Protein AF-A0A3B0VVN2-F1 (afdb_monomer_lite)

InterPro domains:
  IPR013517 FG-GAP repeat [PF01839] (3-28)
  IPR028994 Integrin alpha, N-terminal [G3DSA:2.130.10.130] (2-79)
  IPR028994 Integrin alpha, N-terminal [SSF69318] (3-66)

Organism: NCBI:txid652676

Sequence (108 aa):
MVINGDSIDDLVIGVPRGNNSKGAFYILYGSADGITINDSIFEKNLGDGEALDEMGYAITIADFGNGNQLAVGIPGDDSENDFNDAGSVEVFSFFNNDIIFKNSFESQ

Structure (mmCIF, N/CA/C/O backbone):
data_AF-A0A3B0VVN2-F1
#
_entry.id   AF-A0A3B0VVN2-F1
#
loop_
_atom_site.group_PDB
_atom_site.id
_atom_site.type_symbol
_atom_site.label_atom_id
_atom_site.label_alt_id
_atom_site.label_comp_id
_atom_site.label_asym_id
_atom_site.label_entity_id
_atom_site.label_seq_id
_atom_site.pdbx_PDB_ins_code
_atom_site.Cartn_x
_atom_site.Cartn_y
_atom_site.Cartn_z
_atom_site.occupancy
_atom_site.B_iso_or_equiv
_atom_site.auth_seq_id
_atom_site.auth_comp_id
_atom_site.auth_asym_id
_atom_site.auth_atom_id
_atom_site.pdbx_PDB_model_num
ATOM 1 N N . MET A 1 1 ? -9.043 -4.008 9.635 1.00 70.88 1 MET A N 1
ATOM 2 C CA . MET A 1 1 ? -8.209 -2.866 10.018 1.00 70.88 1 MET A CA 1
ATOM 3 C C . MET A 1 1 ? -8.894 -1.578 9.602 1.00 70.88 1 MET A C 1
ATOM 5 O O . MET A 1 1 ? -9.322 -1.497 8.467 1.00 70.88 1 MET A O 1
ATOM 9 N N . VAL A 1 2 ? -8.912 -0.576 10.476 1.00 77.94 2 VAL A N 1
ATOM 10 C CA . VAL A 1 2 ? -9.555 0.727 10.249 1.00 77.94 2 VAL A CA 1
ATOM 11 C C . VAL A 1 2 ? -8.483 1.777 9.910 1.00 77.94 2 VAL A C 1
ATOM 13 O O . VAL A 1 2 ? -7.500 1.897 10.647 1.00 77.94 2 VAL A O 1
ATOM 16 N N . ILE A 1 3 ? -8.649 2.512 8.811 1.00 78.81 3 ILE A N 1
ATOM 17 C CA . ILE A 1 3 ? -7.778 3.601 8.326 1.00 78.81 3 ILE A CA 1
ATOM 18 C C . ILE A 1 3 ? -8.450 4.964 8.539 1.00 78.81 3 ILE A C 1
ATOM 20 O O . ILE A 1 3 ? -7.774 5.927 8.896 1.00 78.81 3 ILE A O 1
ATOM 24 N N . ASN A 1 4 ? -9.765 5.062 8.336 1.00 79.06 4 ASN A N 1
ATOM 25 C CA . ASN A 1 4 ? -10.517 6.321 8.449 1.00 79.06 4 ASN A CA 1
ATOM 26 C C . ASN A 1 4 ? -11.078 6.612 9.866 1.0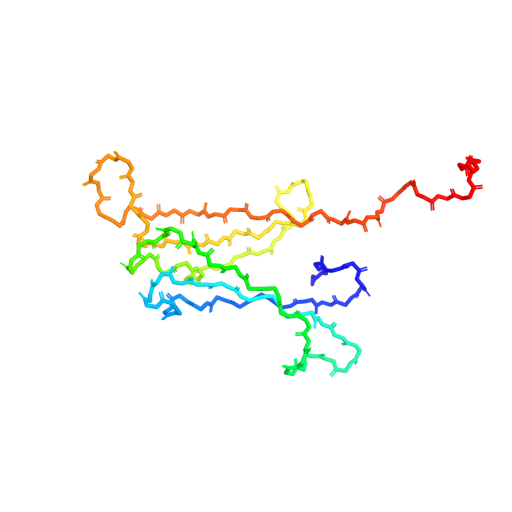0 79.06 4 ASN A C 1
ATOM 28 O O . ASN A 1 4 ? -11.655 7.674 10.093 1.00 79.06 4 ASN A O 1
ATOM 32 N N . GLY A 1 5 ? -10.911 5.681 10.810 1.00 80.50 5 GLY A N 1
ATOM 33 C CA . GLY A 1 5 ? -11.359 5.786 12.203 1.00 80.50 5 GLY A CA 1
ATOM 34 C C . GLY A 1 5 ? -12.811 5.367 12.493 1.00 80.50 5 GLY A C 1
ATOM 35 O O . GLY A 1 5 ? -13.264 5.559 13.620 1.00 80.50 5 GLY A O 1
ATOM 36 N N . ASP A 1 6 ? -13.550 4.780 11.546 1.00 83.06 6 ASP A N 1
ATOM 37 C CA . ASP A 1 6 ? -14.994 4.503 11.683 1.00 83.06 6 ASP A CA 1
ATOM 38 C C . ASP A 1 6 ? -15.374 3.156 12.343 1.00 83.06 6 ASP A C 1
ATOM 40 O O . ASP A 1 6 ? -16.552 2.817 12.452 1.00 83.06 6 ASP A O 1
ATOM 44 N N . SER A 1 7 ? -14.393 2.417 12.871 1.00 87.19 7 SER A N 1
ATOM 45 C CA . SER A 1 7 ? -14.546 1.067 13.452 1.00 87.19 7 SER A CA 1
ATOM 46 C C . SER A 1 7 ? -14.920 -0.045 12.460 1.00 87.19 7 SER A C 1
ATOM 48 O O . SER A 1 7 ? -15.203 -1.163 12.900 1.00 87.19 7 SER A O 1
ATOM 50 N N . ILE A 1 8 ? -14.895 0.222 11.154 1.00 88.38 8 ILE A N 1
ATOM 51 C CA . ILE A 1 8 ? -15.120 -0.756 10.090 1.00 88.38 8 ILE A CA 1
ATOM 52 C C . ILE A 1 8 ? -13.806 -1.001 9.345 1.00 88.38 8 ILE A C 1
ATOM 54 O O . ILE A 1 8 ? -12.948 -0.135 9.208 1.00 88.38 8 ILE A O 1
ATOM 58 N N . ASP A 1 9 ? -13.608 -2.248 8.928 1.00 89.31 9 ASP A N 1
ATOM 59 C CA . ASP A 1 9 ? -12.397 -2.639 8.228 1.00 89.31 9 ASP A C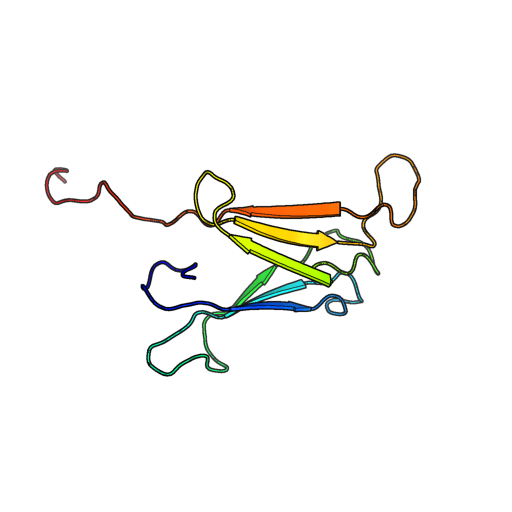A 1
ATOM 60 C C . ASP A 1 9 ? -12.353 -2.050 6.808 1.00 89.31 9 ASP A C 1
ATOM 62 O O . ASP A 1 9 ? -13.240 -2.307 5.996 1.00 89.31 9 ASP A O 1
ATOM 66 N N . ASP A 1 10 ? -11.275 -1.330 6.509 1.00 87.69 10 ASP A N 1
ATOM 67 C CA . ASP A 1 10 ? -10.957 -0.746 5.209 1.00 87.69 10 ASP A CA 1
ATOM 68 C C . ASP A 1 10 ? -10.102 -1.696 4.355 1.00 87.69 10 ASP A C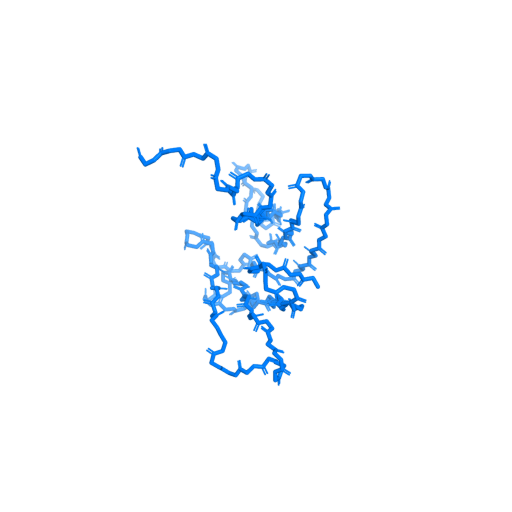 1
ATOM 70 O O . ASP A 1 10 ? -9.445 -2.618 4.859 1.00 87.69 10 ASP A O 1
ATOM 74 N N . LEU A 1 11 ? -10.066 -1.445 3.044 1.00 88.38 11 LEU A N 1
ATOM 75 C CA . LEU A 1 11 ? -9.322 -2.244 2.072 1.00 88.38 11 LEU A CA 1
ATOM 76 C C . LEU A 1 11 ? -8.255 -1.416 1.358 1.00 88.38 11 LEU A C 1
ATOM 78 O O . LEU A 1 11 ? -8.543 -0.356 0.812 1.00 88.38 11 LEU A O 1
ATOM 82 N N . VAL A 1 12 ? -7.038 -1.958 1.285 1.00 90.81 12 VAL A N 1
ATOM 83 C CA . VAL A 1 12 ? -5.947 -1.418 0.463 1.00 90.81 12 VAL A CA 1
ATOM 84 C C . VAL A 1 12 ? -5.682 -2.357 -0.711 1.00 90.81 12 VAL A C 1
ATOM 86 O O . VAL A 1 12 ? -5.537 -3.564 -0.516 1.00 90.81 12 VAL A O 1
ATOM 89 N N . ILE A 1 13 ? -5.603 -1.812 -1.926 1.00 91.44 13 ILE A N 1
ATOM 90 C CA . ILE A 1 13 ? -5.368 -2.574 -3.160 1.00 91.44 13 ILE A CA 1
ATOM 91 C C . ILE A 1 13 ? -4.240 -1.929 -3.960 1.00 91.44 13 ILE A C 1
ATOM 93 O O . ILE A 1 13 ? -4.319 -0.754 -4.311 1.00 91.44 13 ILE A O 1
ATOM 97 N N . GLY A 1 14 ? -3.218 -2.714 -4.292 1.00 93.94 14 GLY A N 1
ATOM 98 C CA . GLY A 1 14 ? -2.145 -2.302 -5.191 1.00 93.94 14 GLY A CA 1
ATOM 99 C C . GLY A 1 14 ? -2.544 -2.421 -6.661 1.00 93.94 14 GLY A C 1
ATOM 100 O O . GLY A 1 14 ? -3.208 -3.377 -7.065 1.00 93.94 14 GLY A O 1
ATOM 101 N N . VAL A 1 15 ? -2.122 -1.454 -7.472 1.00 94.50 15 VAL A N 1
ATOM 102 C CA . VAL A 1 15 ? -2.344 -1.403 -8.924 1.00 94.50 15 VAL A CA 1
ATOM 103 C C . VAL A 1 15 ? -1.004 -1.109 -9.610 1.00 94.50 15 VAL A C 1
ATOM 105 O O . VAL A 1 15 ? -0.823 -0.042 -10.194 1.00 94.50 15 VAL A O 1
ATOM 108 N N . PRO A 1 16 ? -0.048 -2.059 -9.571 1.00 94.44 16 PRO A N 1
ATOM 109 C CA . PRO A 1 16 ? 1.337 -1.843 -10.013 1.00 94.44 16 PRO A CA 1
ATOM 110 C C . PRO A 1 16 ? 1.466 -1.460 -11.489 1.00 94.44 16 PRO A C 1
ATOM 112 O O . PRO A 1 16 ? 2.386 -0.761 -11.885 1.00 94.44 16 PRO A O 1
ATOM 115 N N . ARG A 1 17 ? 0.505 -1.858 -12.328 1.00 94.62 17 ARG A N 1
ATOM 116 C CA . ARG A 1 17 ? 0.512 -1.539 -13.767 1.00 94.62 17 ARG A CA 1
ATOM 117 C C . ARG A 1 17 ? -0.309 -0.293 -14.118 1.00 94.62 17 ARG A C 1
ATOM 119 O O . ARG A 1 17 ? -0.468 0.031 -15.295 1.00 94.62 17 ARG A O 1
ATOM 126 N N . GLY A 1 18 ? -0.861 0.389 -13.113 1.00 89.44 18 GLY A N 1
ATOM 127 C CA . GLY A 1 18 ? -1.538 1.673 -13.268 1.00 89.44 18 GLY A CA 1
ATOM 128 C C . GLY A 1 18 ? -0.559 2.779 -13.654 1.00 89.44 18 GLY A C 1
ATOM 129 O O . GLY A 1 18 ? 0.650 2.633 -13.485 1.00 89.44 18 GLY A O 1
ATOM 130 N N . ASN A 1 19 ? -1.086 3.880 -14.199 1.00 87.81 19 ASN A N 1
ATOM 131 C CA . ASN A 1 19 ? -0.302 5.078 -14.513 1.00 87.81 19 ASN A CA 1
ATOM 132 C C . ASN A 1 19 ? 0.979 4.779 -15.328 1.00 87.81 19 ASN A C 1
ATOM 134 O O . ASN A 1 19 ? 2.083 5.133 -14.932 1.00 87.81 19 ASN A O 1
ATOM 138 N N . ASN A 1 20 ? 0.837 4.074 -16.458 1.00 90.38 20 ASN A N 1
ATOM 139 C CA . ASN A 1 20 ? 1.962 3.655 -17.310 1.00 90.38 20 ASN A CA 1
ATOM 140 C C . ASN A 1 20 ? 3.022 2.805 -16.570 1.00 90.38 20 ASN A C 1
ATOM 142 O O . ASN A 1 20 ? 4.220 3.014 -16.739 1.00 90.38 20 ASN A O 1
ATOM 146 N N . SER A 1 21 ? 2.567 1.861 -15.741 1.00 92.62 21 SER A N 1
ATOM 147 C CA . SER A 1 21 ? 3.406 0.998 -14.893 1.00 92.62 21 SER A CA 1
ATOM 148 C C . SER A 1 21 ? 4.256 1.717 -13.841 1.00 92.62 21 SER A C 1
ATOM 150 O O . SER A 1 21 ? 5.130 1.092 -13.255 1.00 92.62 21 SER A O 1
ATOM 152 N N . LYS A 1 22 ? 3.990 2.996 -13.559 1.00 91.56 22 LYS A N 1
ATOM 153 C CA . LYS A 1 22 ? 4.512 3.661 -12.351 1.00 91.56 22 LYS A CA 1
ATOM 154 C C . LYS A 1 22 ? 3.931 3.028 -11.080 1.00 91.56 22 LYS A C 1
ATOM 156 O O . LYS A 1 22 ? 4.541 3.020 -10.020 1.00 91.56 22 LYS A O 1
ATOM 161 N N . GLY A 1 23 ? 2.723 2.480 -11.199 1.00 93.31 23 GLY A N 1
ATOM 162 C CA . GLY A 1 23 ? 2.011 1.863 -10.096 1.00 93.31 23 GLY A CA 1
ATOM 163 C C . GLY A 1 23 ? 1.284 2.862 -9.202 1.00 93.31 23 GLY A C 1
ATOM 164 O O . GLY A 1 23 ? 1.491 4.077 -9.249 1.00 93.31 23 GLY A O 1
ATOM 165 N N . ALA A 1 24 ? 0.364 2.313 -8.421 1.00 91.88 24 ALA A N 1
ATOM 166 C CA . ALA A 1 24 ? -0.539 3.034 -7.541 1.00 91.88 24 ALA A CA 1
ATOM 167 C C . ALA A 1 24 ? -1.013 2.104 -6.423 1.00 91.88 24 ALA A C 1
ATOM 169 O O . ALA A 1 24 ? -0.930 0.877 -6.533 1.00 91.88 24 ALA A O 1
ATOM 170 N N . PHE A 1 25 ? -1.623 2.674 -5.391 1.00 91.25 25 PHE A N 1
ATOM 171 C CA . PHE A 1 25 ? -2.557 1.927 -4.559 1.00 91.25 25 PHE A CA 1
ATOM 172 C C . PHE A 1 25 ? -3.808 2.753 -4.275 1.00 91.25 25 PHE A C 1
ATOM 174 O O . PHE A 1 25 ? -3.793 3.987 -4.300 1.00 91.25 25 PHE A O 1
ATOM 181 N N . TYR A 1 26 ? -4.885 2.034 -3.986 1.00 88.94 26 TYR A N 1
ATOM 182 C CA . TYR A 1 26 ? -6.176 2.582 -3.614 1.00 88.94 26 TYR A CA 1
ATOM 183 C C . TYR A 1 26 ? -6.535 2.142 -2.204 1.00 88.94 26 TYR A C 1
ATOM 185 O O . TYR A 1 26 ? -6.306 0.988 -1.836 1.00 88.94 26 TYR A O 1
ATOM 193 N N . ILE A 1 27 ? -7.133 3.050 -1.443 1.00 87.50 27 ILE A N 1
ATOM 194 C CA . ILE A 1 27 ? -7.816 2.737 -0.190 1.00 87.50 27 ILE A CA 1
ATOM 195 C C . ILE A 1 27 ? -9.309 2.904 -0.433 1.00 87.50 27 ILE A C 1
ATOM 197 O O . ILE A 1 27 ? -9.736 3.967 -0.882 1.00 87.50 27 ILE A O 1
ATOM 201 N N . 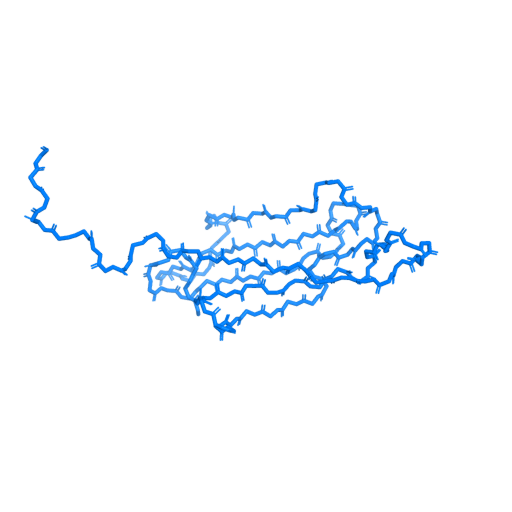LEU A 1 28 ? -10.074 1.856 -0.145 1.00 87.56 28 LEU A N 1
ATOM 202 C CA . LEU A 1 28 ? -11.529 1.863 -0.152 1.00 87.56 28 LEU A CA 1
ATOM 203 C C . LEU A 1 28 ? -11.987 1.751 1.295 1.00 87.56 28 LEU A C 1
ATOM 205 O O . LEU A 1 28 ? -11.622 0.790 1.980 1.00 87.56 28 LEU A O 1
ATOM 209 N N . TYR A 1 29 ? -12.757 2.733 1.752 1.00 86.69 29 TYR A N 1
ATOM 210 C CA . TYR A 1 29 ? -13.287 2.691 3.106 1.00 86.69 29 TYR A CA 1
ATOM 211 C C . TYR A 1 29 ? -14.413 1.672 3.218 1.00 86.69 29 TYR A C 1
ATOM 213 O O . TYR A 1 29 ? -15.297 1.630 2.368 1.00 86.69 29 TYR A O 1
ATOM 221 N N . GLY A 1 30 ? -14.360 0.841 4.252 1.00 89.00 30 GLY A N 1
ATOM 222 C CA . GLY A 1 30 ? -15.429 -0.088 4.565 1.00 89.00 30 GLY A CA 1
ATOM 223 C C . GLY A 1 30 ? -16.688 0.649 5.008 1.00 89.00 30 GLY A C 1
ATOM 224 O O . GLY A 1 30 ? -16.667 1.809 5.411 1.00 89.00 30 GLY A O 1
ATOM 225 N N . SER A 1 31 ? -17.820 -0.042 4.947 1.00 90.25 31 SER A N 1
ATOM 226 C CA . SER A 1 31 ? -19.080 0.474 5.470 1.00 90.25 31 SER A CA 1
ATOM 227 C C . SER A 1 31 ? -19.934 -0.647 6.057 1.00 90.25 31 SER A C 1
ATOM 229 O O . SER A 1 31 ? -19.621 -1.834 5.914 1.00 90.25 31 SER A O 1
ATOM 231 N N . ALA A 1 32 ? -21.045 -0.284 6.701 1.00 91.12 32 ALA A N 1
ATOM 232 C CA . ALA A 1 32 ? -22.023 -1.255 7.194 1.00 91.12 32 ALA A CA 1
ATOM 233 C C . ALA A 1 32 ? -22.627 -2.116 6.065 1.00 91.12 32 ALA A C 1
ATOM 235 O O . ALA A 1 32 ? -23.067 -3.236 6.321 1.00 91.12 32 ALA A O 1
ATOM 236 N N . ASP A 1 33 ? -22.601 -1.613 4.828 1.00 91.88 33 ASP A N 1
ATOM 237 C CA . ASP A 1 33 ? -23.061 -2.311 3.626 1.00 91.88 33 ASP A CA 1
ATOM 238 C C . ASP A 1 33 ? -21.921 -3.066 2.905 1.00 91.88 33 ASP A C 1
ATOM 240 O O . ASP A 1 33 ? -22.132 -3.668 1.851 1.00 91.88 33 ASP A O 1
ATOM 244 N N . GLY A 1 34 ? -20.710 -3.072 3.476 1.00 89.38 34 GLY A N 1
ATOM 245 C CA . GLY A 1 34 ? -19.491 -3.569 2.837 1.00 89.38 34 GLY A CA 1
ATOM 246 C C . GLY A 1 34 ? -18.834 -2.522 1.935 1.00 89.38 34 GLY A C 1
ATOM 247 O O . GLY A 1 34 ? -19.084 -1.329 2.081 1.00 89.38 34 GLY A O 1
ATOM 248 N N . ILE A 1 35 ? -17.972 -2.973 1.019 1.00 89.06 35 ILE A N 1
ATOM 249 C CA . ILE A 1 35 ? -17.284 -2.097 0.058 1.00 89.06 35 ILE A CA 1
ATOM 250 C C . ILE A 1 35 ? -18.178 -1.867 -1.163 1.00 89.06 35 ILE A C 1
ATOM 252 O O . ILE A 1 35 ? -18.613 -2.820 -1.817 1.00 89.06 35 ILE A O 1
ATOM 256 N N . THR A 1 36 ? -18.404 -0.605 -1.509 1.00 84.50 36 THR A N 1
ATOM 257 C CA . THR A 1 36 ? -19.169 -0.144 -2.664 1.00 84.50 36 THR A CA 1
ATOM 258 C C . THR A 1 36 ? -18.290 0.636 -3.644 1.00 84.50 36 THR A C 1
ATOM 260 O O . THR A 1 36 ? -17.256 1.200 -3.301 1.00 84.50 36 THR A O 1
ATOM 263 N N . ILE A 1 37 ? -18.718 0.701 -4.906 1.00 72.06 37 ILE A N 1
ATOM 264 C CA . ILE A 1 37 ? -18.003 1.413 -5.983 1.00 72.06 37 ILE A CA 1
ATOM 265 C C . ILE A 1 37 ? -17.884 2.934 -5.773 1.00 72.06 37 ILE A C 1
ATOM 267 O O . ILE A 1 37 ? -17.167 3.584 -6.530 1.00 72.06 37 ILE A O 1
ATOM 271 N N . ASN A 1 38 ? -18.597 3.499 -4.794 1.00 70.88 38 ASN A N 1
ATOM 272 C CA . ASN A 1 38 ? -18.599 4.932 -4.494 1.00 70.88 38 ASN A CA 1
ATOM 273 C C . ASN A 1 38 ? -17.876 5.268 -3.184 1.00 70.88 38 ASN A C 1
ATOM 275 O O . ASN A 1 38 ? -17.864 6.441 -2.803 1.00 70.88 38 ASN A O 1
ATOM 279 N N . ASP A 1 39 ? -17.328 4.276 -2.479 1.00 71.12 39 ASP A N 1
ATOM 280 C CA . ASP A 1 39 ? -16.636 4.535 -1.220 1.00 71.12 39 ASP A CA 1
ATOM 281 C C . ASP A 1 39 ? -15.425 5.426 -1.484 1.00 71.12 39 ASP A C 1
ATOM 283 O O . ASP A 1 39 ? -14.738 5.272 -2.495 1.00 71.12 39 ASP A O 1
ATOM 287 N N . SER A 1 40 ? -15.208 6.408 -0.605 1.00 63.19 40 SER A N 1
ATOM 288 C CA . SER A 1 40 ? -14.180 7.433 -0.782 1.00 63.19 40 SER A CA 1
ATOM 289 C C . SER A 1 40 ? -12.824 6.792 -1.058 1.00 63.19 40 SER A C 1
ATOM 291 O O . SER A 1 40 ? -12.266 6.092 -0.217 1.00 63.19 40 SER A O 1
ATOM 293 N N . ILE A 1 41 ? -12.311 7.060 -2.255 1.00 69.62 41 ILE A N 1
ATOM 294 C CA . ILE A 1 41 ? -11.064 6.503 -2.754 1.00 69.62 41 ILE A CA 1
ATOM 295 C C . ILE A 1 41 ? -9.926 7.442 -2.358 1.00 69.62 41 ILE A C 1
ATOM 297 O O . ILE A 1 41 ? -9.878 8.584 -2.821 1.00 69.62 41 ILE A O 1
ATOM 301 N N . PHE A 1 42 ? -8.982 6.966 -1.547 1.00 70.19 42 PHE A N 1
ATOM 302 C CA . PHE A 1 42 ? -7.662 7.596 -1.486 1.00 70.19 42 PHE A CA 1
ATOM 303 C C . PHE A 1 42 ? -6.749 6.902 -2.494 1.00 70.19 42 PHE A C 1
ATOM 305 O O . PHE A 1 42 ? -6.409 5.731 -2.326 1.00 70.19 42 PHE A O 1
ATOM 312 N N . GLU A 1 43 ? -6.382 7.619 -3.552 1.00 76.31 43 GLU A N 1
ATOM 313 C CA . GLU A 1 43 ? -5.409 7.176 -4.547 1.00 76.31 43 GLU A CA 1
ATOM 314 C C . GLU A 1 43 ? -4.057 7.823 -4.253 1.00 76.31 43 GLU A C 1
ATOM 316 O O . GLU A 1 43 ? -3.947 9.048 -4.143 1.00 76.31 43 GLU A O 1
ATOM 321 N N . LYS A 1 44 ? -3.010 7.002 -4.183 1.00 77.38 44 LYS A N 1
ATOM 322 C CA . LYS A 1 44 ? -1.628 7.474 -4.162 1.00 77.38 44 LYS A CA 1
ATOM 323 C C . LYS A 1 44 ? -0.888 6.886 -5.354 1.00 77.38 44 LYS A C 1
ATOM 325 O O . LYS A 1 44 ? -0.880 5.676 -5.559 1.00 77.38 44 LYS A O 1
ATOM 330 N N . ASN A 1 45 ? -0.237 7.777 -6.094 1.00 77.50 45 ASN A N 1
ATOM 331 C CA . ASN A 1 45 ? 0.750 7.473 -7.125 1.00 77.50 45 ASN A CA 1
ATOM 332 C C . ASN A 1 45 ? 2.109 8.038 -6.684 1.00 77.50 45 ASN A C 1
ATOM 334 O O . ASN A 1 45 ? 2.144 8.973 -5.875 1.00 77.50 45 ASN A O 1
ATOM 338 N N . LEU A 1 46 ? 3.200 7.544 -7.273 1.00 70.25 46 LEU A N 1
ATOM 339 C CA . LEU A 1 46 ? 4.555 8.062 -7.028 1.00 70.25 46 LEU A CA 1
ATOM 340 C C . LEU A 1 46 ? 4.775 9.500 -7.526 1.00 70.25 46 LEU A C 1
ATOM 342 O O . LEU A 1 46 ? 5.763 10.126 -7.168 1.00 70.25 46 LEU A O 1
ATOM 346 N N . GLY A 1 47 ? 3.847 10.060 -8.312 1.00 73.44 47 GLY A N 1
ATOM 347 C CA . GLY A 1 47 ? 3.989 11.393 -8.902 1.00 73.44 47 GLY A CA 1
ATOM 348 C C . GLY A 1 47 ? 5.133 11.422 -9.916 1.00 73.44 47 GLY A C 1
ATOM 349 O O . GLY A 1 47 ? 4.904 11.159 -11.102 1.00 73.44 47 GLY A O 1
ATOM 350 N N . ASP A 1 48 ? 6.337 11.696 -9.415 1.00 73.19 48 ASP A N 1
ATOM 351 C CA . ASP A 1 48 ? 7.587 11.791 -10.173 1.00 73.19 48 ASP A CA 1
ATOM 352 C C . ASP A 1 48 ? 8.213 10.427 -10.507 1.00 73.19 48 ASP A C 1
ATOM 354 O O . ASP A 1 48 ? 9.102 10.401 -11.347 1.00 73.19 48 ASP A O 1
ATOM 358 N N . GLY A 1 49 ? 7.700 9.320 -9.950 1.00 76.62 49 GLY A N 1
ATOM 359 C CA . GLY A 1 49 ? 8.206 7.968 -10.238 1.00 76.62 49 GLY A CA 1
ATOM 360 C C . GLY A 1 49 ? 8.230 7.606 -11.727 1.00 76.62 49 GLY A C 1
ATOM 361 O O . GLY A 1 49 ? 7.455 8.131 -12.547 1.00 76.62 49 GLY A O 1
ATOM 362 N N . GLU A 1 50 ? 9.124 6.704 -12.082 1.00 84.31 50 GLU A N 1
ATOM 363 C CA . GLU A 1 50 ? 9.477 6.279 -13.417 1.00 84.31 50 GLU A CA 1
ATOM 364 C C . GLU A 1 50 ? 8.555 5.167 -13.941 1.00 84.31 50 GLU A C 1
ATOM 366 O O . GLU A 1 50 ? 7.767 4.517 -13.248 1.00 84.31 50 GLU A O 1
ATOM 371 N N . ALA A 1 51 ? 8.544 5.012 -15.265 1.00 87.81 51 ALA A N 1
ATOM 372 C CA . ALA A 1 51 ? 7.780 3.926 -15.858 1.00 87.81 51 ALA A CA 1
ATOM 373 C C . ALA A 1 51 ? 8.442 2.597 -15.486 1.00 87.81 51 ALA A C 1
ATOM 375 O O . ALA A 1 51 ? 9.616 2.428 -15.787 1.00 87.81 51 ALA A O 1
ATOM 376 N N . LEU A 1 52 ? 7.6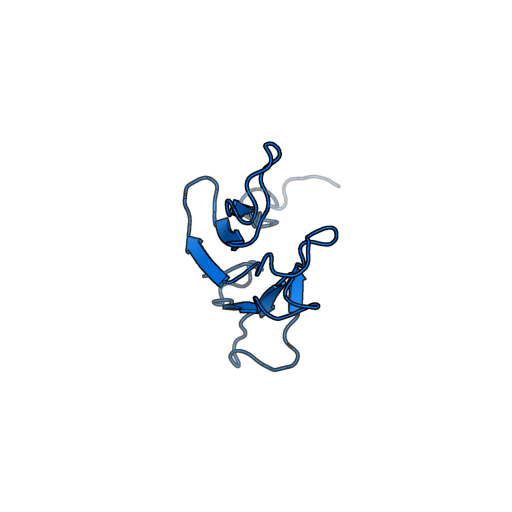34 1.645 -15.004 1.00 90.44 52 LEU A N 1
ATOM 377 C CA . LEU A 1 52 ? 8.034 0.306 -14.539 1.00 90.44 52 LEU A CA 1
ATOM 378 C C . LEU A 1 52 ? 8.470 0.218 -13.068 1.00 90.44 52 LEU A C 1
ATOM 380 O O . LEU A 1 52 ? 8.785 -0.883 -12.631 1.00 90.44 52 LEU A O 1
ATOM 384 N N . ASP A 1 53 ? 8.329 1.287 -12.282 1.00 90.56 53 ASP A N 1
ATOM 385 C CA . ASP A 1 53 ? 8.520 1.248 -10.822 1.00 90.56 53 ASP A CA 1
ATOM 386 C C . ASP A 1 53 ? 7.591 0.249 -10.120 1.00 90.56 53 ASP A C 1
ATOM 388 O O . ASP A 1 53 ? 7.939 -0.372 -9.113 1.00 90.56 53 ASP A O 1
ATOM 392 N N . GLU A 1 54 ? 6.384 0.081 -10.670 1.00 94.12 54 GLU A N 1
ATOM 393 C CA . GLU A 1 54 ? 5.393 -0.893 -10.221 1.00 94.12 54 GLU A CA 1
ATOM 394 C C . GLU A 1 54 ? 4.986 -0.744 -8.739 1.00 94.12 54 GLU A C 1
ATOM 396 O O . GLU A 1 54 ? 4.723 -1.738 -8.054 1.00 94.12 54 GLU A O 1
ATOM 401 N N . MET A 1 55 ? 4.851 0.492 -8.229 1.00 92.69 55 MET A N 1
ATOM 402 C CA . MET A 1 55 ? 4.364 0.727 -6.860 1.00 92.69 55 MET A CA 1
ATOM 403 C C . MET A 1 55 ? 3.062 -0.031 -6.578 1.00 92.69 55 MET A C 1
ATOM 405 O O . MET A 1 55 ? 2.096 0.018 -7.344 1.00 92.69 55 MET A O 1
ATOM 409 N N . GLY A 1 56 ? 3.013 -0.695 -5.425 1.00 94.25 56 GLY A N 1
ATOM 410 C CA . GLY A 1 56 ? 1.862 -1.501 -5.027 1.00 94.25 56 GLY A CA 1
ATOM 411 C C . GLY A 1 56 ? 1.959 -2.950 -5.487 1.00 94.25 56 GLY A C 1
ATOM 412 O O . GLY A 1 56 ? 0.981 -3.683 -5.354 1.00 94.25 56 GLY A O 1
ATOM 413 N N . TYR A 1 57 ? 3.117 -3.389 -5.993 1.00 96.06 57 TYR A N 1
ATOM 414 C CA . TYR A 1 57 ? 3.353 -4.786 -6.362 1.00 96.06 57 TYR A CA 1
ATOM 415 C C . TYR A 1 57 ? 3.200 -5.742 -5.170 1.00 96.06 57 TYR A C 1
ATOM 417 O O . TYR A 1 57 ? 2.600 -6.811 -5.282 1.00 96.06 57 TYR A O 1
ATOM 425 N N . ALA A 1 58 ? 3.712 -5.334 -4.008 1.00 96.62 58 ALA A N 1
ATOM 426 C CA . ALA A 1 58 ? 3.515 -6.012 -2.736 1.00 96.62 58 ALA A CA 1
ATOM 427 C C . ALA A 1 58 ? 3.051 -4.997 -1.692 1.00 96.62 58 ALA A C 1
ATOM 429 O O . ALA A 1 58 ? 3.559 -3.879 -1.639 1.00 96.62 58 ALA A O 1
ATOM 430 N N . ILE A 1 59 ? 2.084 -5.387 -0.866 1.00 94.38 59 ILE A N 1
ATOM 431 C CA . ILE A 1 59 ? 1.513 -4.528 0.169 1.00 94.38 59 ILE A CA 1
ATOM 432 C C . ILE A 1 59 ? 1.394 -5.321 1.464 1.00 94.38 59 ILE A C 1
ATOM 434 O O . ILE A 1 59 ? 0.952 -6.471 1.466 1.00 94.38 59 ILE A O 1
ATOM 438 N N . THR A 1 60 ? 1.755 -4.686 2.574 1.00 93.88 60 THR A N 1
ATOM 439 C CA . THR A 1 60 ? 1.407 -5.157 3.912 1.00 93.88 60 THR A CA 1
ATOM 440 C C . THR A 1 60 ? 0.979 -3.985 4.774 1.00 93.88 60 THR A C 1
ATOM 442 O O . THR A 1 60 ? 1.477 -2.869 4.626 1.00 93.88 60 THR A O 1
ATOM 445 N N . ILE A 1 61 ? 0.043 -4.240 5.676 1.00 88.56 61 ILE A N 1
ATOM 446 C CA . ILE A 1 61 ? -0.425 -3.244 6.621 1.00 88.56 61 ILE A CA 1
ATOM 447 C C . ILE A 1 61 ? -0.588 -3.881 7.993 1.00 88.56 61 ILE A C 1
ATOM 449 O O . ILE A 1 61 ? -1.195 -4.944 8.143 1.00 88.56 61 ILE A O 1
ATOM 453 N N . ALA A 1 62 ? 0.016 -3.243 8.984 1.00 87.75 62 ALA A N 1
ATOM 454 C CA . ALA A 1 62 ? -0.027 -3.655 10.375 1.00 87.75 62 ALA A CA 1
ATOM 455 C C . ALA A 1 62 ? 0.403 -2.484 11.266 1.00 87.75 62 ALA A C 1
ATOM 457 O O . ALA A 1 62 ? 0.876 -1.455 10.784 1.00 87.75 62 ALA A O 1
ATOM 458 N N . ASP A 1 63 ? 0.273 -2.659 12.575 1.00 86.12 63 ASP A N 1
ATOM 459 C CA . ASP A 1 63 ? 1.012 -1.845 13.533 1.00 86.12 63 ASP A CA 1
ATOM 460 C C . ASP A 1 63 ? 2.434 -2.415 13.655 1.00 86.12 63 ASP A C 1
ATOM 462 O O . ASP A 1 63 ? 2.648 -3.450 14.294 1.00 86.12 63 ASP A O 1
ATOM 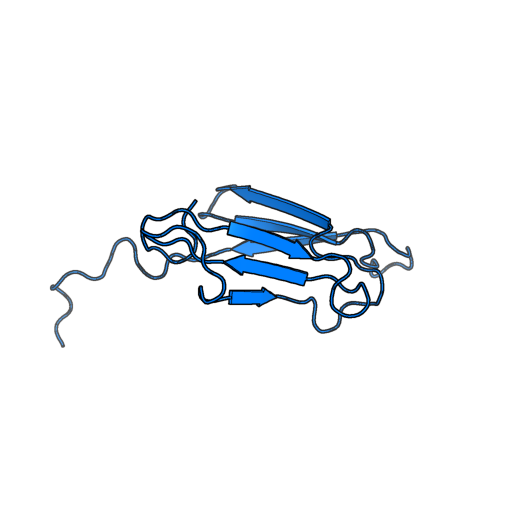466 N N . PHE A 1 64 ? 3.404 -1.770 12.999 1.00 87.94 64 PHE A N 1
ATOM 467 C CA . PHE A 1 64 ? 4.833 -2.074 13.159 1.00 87.94 64 PHE A CA 1
ATOM 468 C C . PHE A 1 64 ? 5.484 -1.210 14.264 1.00 87.94 64 PHE A C 1
ATOM 470 O O . PHE A 1 64 ? 6.705 -1.237 14.438 1.00 87.94 64 PHE A O 1
ATOM 477 N N . GLY A 1 65 ? 4.671 -0.471 15.031 1.00 84.62 65 GLY A N 1
ATOM 478 C CA . GLY A 1 65 ? 5.047 0.562 15.991 1.00 84.62 65 GLY A CA 1
ATOM 479 C C . GLY A 1 65 ? 4.556 1.943 15.540 1.00 84.62 65 GLY A C 1
ATOM 480 O O . GLY A 1 65 ? 4.645 2.287 14.368 1.00 84.62 65 GLY A O 1
ATOM 481 N N . ASN A 1 66 ? 4.099 2.779 16.484 1.00 81.69 66 ASN A N 1
ATOM 482 C CA . ASN A 1 66 ? 3.552 4.122 16.209 1.00 81.69 66 ASN A CA 1
ATOM 483 C C . ASN A 1 66 ? 2.220 4.126 15.418 1.00 81.69 66 ASN A C 1
ATOM 485 O O . ASN A 1 66 ? 1.920 5.082 14.703 1.00 81.69 66 ASN A O 1
ATOM 489 N N . GLY A 1 67 ? 1.395 3.089 15.596 1.00 81.38 67 GLY A N 1
ATOM 490 C CA . GLY A 1 67 ? 0.079 2.974 14.968 1.00 81.38 67 GLY A CA 1
ATOM 491 C C . GLY A 1 67 ? 0.118 2.225 13.637 1.00 81.38 67 GLY A C 1
ATOM 492 O O . GLY A 1 67 ? 1.148 1.692 13.234 1.00 81.38 67 GLY A O 1
ATOM 493 N N . ASN A 1 68 ? -1.028 2.164 12.953 1.00 83.31 68 ASN A N 1
ATOM 494 C CA . ASN A 1 68 ? -1.139 1.433 11.691 1.00 83.31 68 ASN A CA 1
ATOM 495 C C . ASN A 1 68 ? -0.284 2.091 10.598 1.00 83.31 68 ASN A C 1
ATOM 497 O O . ASN A 1 68 ? -0.421 3.283 10.300 1.00 83.31 68 ASN A O 1
ATOM 501 N N . GLN A 1 69 ? 0.554 1.279 9.961 1.00 89.06 69 GLN A N 1
ATOM 502 C CA . GLN A 1 69 ? 1.453 1.679 8.890 1.00 89.06 69 GLN A CA 1
ATOM 503 C C . GLN A 1 69 ? 1.282 0.756 7.684 1.00 89.06 69 GLN A C 1
ATOM 505 O O . GLN A 1 69 ? 1.262 -0.469 7.814 1.00 89.06 69 GLN A O 1
ATOM 510 N N . LEU A 1 70 ? 1.182 1.355 6.501 1.00 91.00 70 LEU A N 1
ATOM 511 C CA . LEU A 1 70 ? 1.164 0.672 5.213 1.00 91.00 70 LEU A CA 1
ATOM 512 C C . LEU A 1 70 ? 2.571 0.670 4.630 1.00 91.00 70 LEU A C 1
ATOM 514 O O . LEU A 1 70 ? 3.119 1.737 4.377 1.00 91.00 70 LEU A O 1
ATOM 518 N N . ALA A 1 71 ? 3.120 -0.511 4.370 1.00 94.00 71 ALA A N 1
ATOM 519 C CA . ALA A 1 71 ? 4.345 -0.668 3.599 1.00 94.00 71 ALA A CA 1
ATOM 520 C C . ALA A 1 71 ? 4.000 -1.122 2.174 1.00 94.00 71 ALA A C 1
ATOM 522 O O . ALA A 1 71 ? 3.272 -2.104 1.982 1.00 94.00 71 ALA A O 1
ATOM 523 N N . VAL A 1 72 ? 4.528 -0.401 1.187 1.00 94.12 72 VAL A N 1
ATOM 524 C CA . VAL A 1 72 ? 4.250 -0.587 -0.240 1.00 94.12 72 VAL A CA 1
ATOM 525 C C . VAL A 1 72 ? 5.560 -0.843 -0.971 1.00 94.12 72 VAL A C 1
ATOM 527 O O . VAL A 1 72 ? 6.459 -0.011 -0.937 1.00 94.12 72 VAL A O 1
ATOM 530 N N . GLY A 1 73 ? 5.673 -1.996 -1.622 1.00 95.50 73 GLY A N 1
ATOM 531 C CA . GLY A 1 73 ? 6.827 -2.337 -2.447 1.00 95.50 73 GLY A CA 1
ATOM 532 C C . GLY A 1 73 ? 6.774 -1.664 -3.817 1.00 95.50 73 GLY A C 1
ATOM 533 O O . GLY A 1 73 ? 5.706 -1.603 -4.438 1.00 95.50 73 GLY A O 1
ATOM 534 N N . ILE A 1 74 ? 7.941 -1.211 -4.269 1.00 93.50 74 ILE A N 1
ATOM 535 C CA . ILE A 1 74 ? 8.183 -0.540 -5.548 1.00 93.50 74 ILE A CA 1
ATOM 536 C C . ILE A 1 74 ? 9.402 -1.232 -6.185 1.00 93.50 74 ILE A C 1
ATOM 538 O O . ILE A 1 74 ? 10.533 -0.794 -5.994 1.00 93.50 74 ILE A O 1
ATOM 542 N N . PRO A 1 75 ? 9.229 -2.412 -6.805 1.00 93.50 75 PRO A N 1
ATOM 543 C CA . PRO A 1 75 ? 10.354 -3.252 -7.214 1.00 93.50 75 PRO A CA 1
ATOM 544 C C . PRO A 1 75 ? 11.196 -2.662 -8.350 1.00 93.50 75 PRO A C 1
ATOM 546 O O . PRO A 1 75 ? 12.365 -3.018 -8.438 1.00 93.50 75 PRO A O 1
ATOM 549 N N . GLY A 1 76 ? 10.619 -1.801 -9.192 1.00 90.94 76 GLY A N 1
ATOM 550 C CA . GLY A 1 76 ? 11.338 -1.129 -10.276 1.00 90.94 76 GLY A CA 1
ATOM 551 C C . GLY A 1 76 ? 11.958 0.208 -9.880 1.00 90.94 76 GLY A C 1
ATOM 552 O O . GLY A 1 76 ? 12.488 0.884 -10.741 1.00 90.94 76 GLY A O 1
ATOM 553 N N . ASP A 1 77 ? 11.876 0.607 -8.605 1.00 88.12 77 ASP A N 1
ATOM 554 C CA . ASP A 1 77 ? 12.461 1.879 -8.172 1.00 88.12 77 ASP A CA 1
ATOM 555 C C . ASP A 1 77 ? 13.984 1.874 -8.358 1.00 88.12 77 ASP A C 1
ATOM 557 O O . ASP A 1 77 ? 14.676 0.909 -7.994 1.00 88.12 77 ASP A O 1
ATOM 561 N N . ASP A 1 78 ? 14.505 2.973 -8.886 1.00 83.75 78 ASP A N 1
ATOM 562 C CA . ASP A 1 78 ? 15.926 3.156 -9.135 1.00 83.75 78 ASP A CA 1
ATOM 563 C C . ASP A 1 78 ? 16.636 3.670 -7.871 1.00 83.75 78 ASP A C 1
ATOM 565 O O . ASP A 1 78 ? 16.127 4.480 -7.098 1.00 83.75 78 ASP A O 1
ATOM 569 N N . SER A 1 79 ? 17.871 3.217 -7.642 1.00 68.56 79 SER A N 1
ATOM 570 C CA . SER A 1 79 ? 18.714 3.778 -6.570 1.00 68.56 79 SER A CA 1
ATOM 571 C C . SER A 1 79 ? 19.574 4.934 -7.088 1.00 68.56 79 SER A C 1
ATOM 573 O O . SER A 1 79 ? 20.007 4.913 -8.238 1.00 68.56 79 SER A O 1
ATOM 575 N N . GLU A 1 80 ? 19.932 5.894 -6.221 1.00 65.12 80 GLU A N 1
ATOM 576 C CA . GLU A 1 80 ? 20.795 7.056 -6.544 1.00 65.12 80 GLU A CA 1
ATOM 577 C C . GLU A 1 80 ? 22.201 6.697 -7.095 1.00 65.12 80 GLU A C 1
ATOM 579 O O . GLU A 1 80 ? 22.996 7.579 -7.420 1.00 65.12 80 GLU A O 1
ATOM 584 N N . ASN A 1 81 ? 22.546 5.411 -7.182 1.00 64.12 81 ASN A N 1
ATOM 585 C CA . ASN A 1 81 ? 23.879 4.890 -7.470 1.00 64.12 81 ASN A CA 1
ATOM 586 C C . ASN A 1 81 ? 23.919 3.916 -8.669 1.00 64.12 81 ASN A C 1
ATOM 588 O O . ASN A 1 81 ? 24.677 2.945 -8.647 1.00 64.12 81 ASN A O 1
ATOM 592 N N . ASP A 1 82 ? 23.144 4.221 -9.719 1.00 59.69 82 ASP A N 1
ATOM 593 C CA . ASP A 1 82 ? 23.176 3.612 -11.067 1.00 59.69 82 ASP A CA 1
ATOM 594 C C . ASP A 1 82 ? 22.799 2.115 -11.149 1.00 59.69 82 ASP A C 1
ATOM 596 O O . ASP A 1 82 ? 23.112 1.440 -12.135 1.00 59.69 82 ASP A O 1
ATOM 600 N N . PHE A 1 83 ? 22.120 1.566 -10.136 1.00 61.34 83 PHE A N 1
ATOM 601 C CA . PHE A 1 83 ? 21.443 0.276 -10.286 1.00 61.34 83 PHE A CA 1
ATOM 602 C C . PHE A 1 83 ? 20.017 0.519 -10.762 1.00 61.34 83 PHE A C 1
ATOM 604 O O . PHE A 1 83 ? 19.203 1.011 -9.980 1.00 61.34 83 PHE A O 1
ATOM 611 N N . ASN A 1 84 ? 19.748 0.141 -12.013 1.00 67.62 84 ASN A N 1
ATOM 612 C CA . ASN A 1 84 ? 18.386 0.025 -12.523 1.00 67.62 84 ASN A CA 1
ATOM 613 C C . ASN A 1 84 ? 17.599 -0.952 -11.641 1.00 67.62 84 ASN A C 1
ATOM 615 O O . ASN A 1 84 ? 18.101 -2.051 -11.365 1.00 67.62 84 ASN A O 1
ATOM 619 N N . ASP A 1 85 ? 16.386 -0.569 -11.256 1.00 76.81 85 ASP A N 1
ATOM 620 C CA . ASP A 1 85 ? 15.408 -1.420 -10.577 1.00 76.81 85 ASP A CA 1
ATOM 621 C C . ASP A 1 85 ? 15.954 -2.053 -9.274 1.00 76.81 85 ASP A C 1
ATOM 623 O O . ASP A 1 85 ? 15.794 -3.251 -9.012 1.00 76.81 85 ASP A O 1
ATOM 627 N N . ALA A 1 86 ? 16.671 -1.276 -8.452 1.00 83.06 86 ALA A N 1
ATOM 628 C CA . ALA A 1 86 ? 17.179 -1.746 -7.155 1.00 83.06 86 ALA A CA 1
ATOM 629 C C . ALA A 1 86 ? 16.041 -2.104 -6.179 1.00 83.06 86 ALA A C 1
ATOM 631 O O . ALA A 1 86 ? 16.226 -2.928 -5.273 1.00 83.06 86 ALA A O 1
ATOM 632 N N . GLY A 1 87 ? 14.877 -1.497 -6.402 1.00 88.75 87 GLY A N 1
ATOM 633 C CA . GLY A 1 87 ? 13.658 -1.673 -5.647 1.00 88.75 87 GLY A CA 1
ATOM 634 C C . GLY A 1 87 ? 13.673 -0.924 -4.318 1.00 88.75 87 GLY A C 1
ATOM 635 O O . GLY A 1 87 ? 14.692 -0.820 -3.629 1.00 88.75 87 GLY A O 1
ATOM 636 N N . SER A 1 88 ? 12.502 -0.448 -3.909 1.00 90.50 88 SER A N 1
ATOM 637 C CA . SER A 1 88 ? 12.312 0.232 -2.633 1.00 90.50 88 SER A CA 1
ATOM 638 C C . SER A 1 88 ? 11.003 -0.162 -1.944 1.00 90.50 88 SER A C 1
ATOM 640 O O . SER A 1 88 ? 10.189 -0.944 -2.452 1.00 90.50 88 SER A O 1
ATOM 642 N N . VAL A 1 89 ? 10.837 0.334 -0.716 1.00 92.06 89 VAL A N 1
ATOM 643 C CA . VAL A 1 89 ? 9.597 0.229 0.054 1.00 92.06 89 VAL A CA 1
ATOM 644 C C . VAL A 1 89 ? 9.249 1.611 0.588 1.00 92.06 89 VAL A C 1
ATOM 646 O O . VAL A 1 89 ? 10.011 2.179 1.371 1.00 92.06 89 VAL A O 1
ATOM 649 N N . GLU A 1 90 ? 8.075 2.122 0.226 1.00 90.00 90 GLU A N 1
ATOM 650 C CA . GLU A 1 90 ? 7.517 3.342 0.810 1.00 90.00 90 GLU A CA 1
ATOM 651 C C . GLU A 1 90 ? 6.603 2.979 1.991 1.00 90.00 90 GLU A C 1
ATOM 653 O O . GLU A 1 90 ? 5.797 2.047 1.913 1.00 90.00 90 GLU A O 1
ATOM 658 N N . VAL A 1 91 ? 6.739 3.702 3.108 1.00 90.00 91 VAL A N 1
ATOM 659 C CA . VAL A 1 91 ? 5.940 3.480 4.322 1.00 90.00 91 VAL A CA 1
ATOM 660 C C . VAL A 1 91 ? 5.051 4.688 4.594 1.00 90.00 91 VAL A C 1
ATOM 662 O O . VAL A 1 91 ? 5.534 5.793 4.839 1.00 90.00 91 VAL A O 1
ATOM 665 N N . PHE A 1 92 ? 3.742 4.459 4.629 1.00 86.56 92 PHE A N 1
ATOM 666 C CA . PHE A 1 92 ? 2.726 5.454 4.954 1.00 86.56 92 PHE A CA 1
ATOM 667 C C . PHE A 1 92 ? 2.206 5.217 6.367 1.00 86.56 92 PHE A C 1
ATOM 669 O O . PHE A 1 92 ? 1.842 4.099 6.722 1.00 86.56 92 PHE A O 1
ATOM 676 N N . SER A 1 93 ? 2.141 6.271 7.177 1.00 83.75 93 SER A N 1
ATOM 677 C CA . SER A 1 93 ? 1.493 6.222 8.492 1.00 83.75 93 SER A CA 1
ATOM 678 C C . SER A 1 93 ? 0.122 6.879 8.404 1.00 83.75 93 SER A C 1
ATOM 680 O O . SER A 1 93 ? 0.011 8.007 7.920 1.00 83.75 93 SER A O 1
ATOM 682 N N . PHE A 1 94 ? -0.912 6.199 8.896 1.00 73.06 94 PHE A N 1
ATOM 683 C CA . PHE A 1 94 ? -2.235 6.797 9.049 1.00 73.06 94 PHE A CA 1
ATOM 684 C C . PHE A 1 94 ? -2.357 7.269 10.485 1.00 73.06 94 PHE A C 1
ATOM 686 O O . PHE A 1 94 ? -2.539 6.480 11.411 1.00 73.06 94 PHE A O 1
ATOM 693 N N . PHE A 1 95 ? -2.201 8.572 10.692 1.00 60.03 95 PHE A N 1
ATOM 694 C CA . PHE A 1 95 ? -2.528 9.137 11.986 1.00 60.03 95 PHE A CA 1
ATOM 695 C C . PHE A 1 95 ? -4.044 9.086 12.122 1.00 60.03 95 PHE A C 1
ATOM 697 O O . PHE A 1 95 ? -4.755 9.741 11.359 1.00 60.03 95 PHE A O 1
ATOM 704 N N . ASN A 1 96 ? -4.535 8.322 13.098 1.00 51.38 96 ASN A N 1
ATOM 705 C CA . ASN A 1 96 ? -5.872 8.557 13.617 1.00 51.38 96 ASN A CA 1
ATOM 706 C C . ASN A 1 96 ? -5.928 10.031 14.027 1.00 51.38 96 ASN A C 1
ATOM 708 O O . ASN A 1 96 ? -5.348 10.430 15.041 1.00 51.38 96 ASN A O 1
ATOM 712 N N . ASN A 1 97 ? -6.625 10.839 13.233 1.00 47.16 97 ASN A N 1
ATOM 713 C CA . ASN A 1 97 ? -7.155 12.093 13.720 1.00 47.16 97 ASN A CA 1
ATOM 714 C C . ASN A 1 97 ? -8.251 11.718 14.718 1.00 47.16 97 ASN A C 1
ATOM 716 O O . ASN A 1 97 ? -9.401 11.540 14.334 1.00 47.16 97 ASN A O 1
ATOM 720 N N . ASP A 1 98 ? -7.830 11.606 15.979 1.00 47.28 98 ASP A N 1
ATOM 721 C CA . ASP A 1 98 ? -8.628 11.669 17.206 1.00 47.28 98 ASP A CA 1
ATOM 722 C C . ASP A 1 98 ? -8.808 10.354 17.979 1.00 47.28 98 ASP A C 1
ATOM 724 O O . ASP A 1 98 ? -9.834 9.693 17.884 1.00 47.28 98 ASP A O 1
ATOM 728 N N . ILE A 1 99 ? -7.833 10.014 18.835 1.00 44.12 99 ILE A N 1
ATOM 729 C CA . ILE A 1 99 ? -8.073 9.173 20.019 1.00 44.12 99 ILE A CA 1
ATOM 730 C C . ILE A 1 99 ? -7.173 9.684 21.164 1.00 44.12 99 ILE A C 1
ATOM 732 O O . ILE A 1 99 ? -6.023 9.271 21.261 1.00 44.12 99 ILE A O 1
ATOM 736 N N . ILE A 1 100 ? -7.686 10.609 22.003 1.00 43.06 100 ILE A N 1
ATOM 737 C CA . ILE A 1 100 ? -7.502 10.705 23.486 1.00 43.06 100 ILE A CA 1
ATOM 738 C C . ILE A 1 100 ? -7.572 12.135 24.089 1.00 43.06 100 ILE A C 1
ATOM 740 O O . ILE A 1 100 ? -7.674 12.217 25.304 1.00 43.06 100 ILE A O 1
ATOM 744 N N . PHE A 1 101 ? -7.672 13.265 23.360 1.00 48.66 101 PHE A N 1
ATOM 745 C CA . PHE A 1 101 ? -7.879 14.580 24.037 1.00 48.66 101 PHE A CA 1
ATOM 746 C C . PHE A 1 101 ? -8.761 15.622 23.317 1.00 48.66 101 PHE A C 1
ATOM 748 O O . PHE A 1 101 ? -8.375 16.779 23.175 1.00 48.66 101 PHE A O 1
ATOM 755 N N . LYS A 1 102 ? -10.007 15.280 22.972 1.00 50.16 102 LYS A N 1
ATOM 756 C CA . LYS A 1 102 ? -11.084 16.287 22.895 1.00 50.16 102 LYS A CA 1
ATOM 757 C C . LYS A 1 102 ? -12.276 15.859 23.744 1.00 50.16 102 LYS A C 1
ATOM 759 O O . LYS A 1 102 ? -13.246 15.282 23.268 1.00 50.16 102 LYS A O 1
ATOM 764 N N . ASN A 1 103 ? -12.189 16.139 25.042 1.00 51.44 103 ASN A N 1
ATOM 765 C CA . ASN A 1 103 ? -13.351 16.166 25.927 1.00 51.44 103 ASN A CA 1
ATOM 766 C C . ASN A 1 103 ? -13.666 17.620 26.326 1.00 51.44 103 ASN A C 1
ATOM 768 O O . ASN A 1 103 ? -12.898 18.540 26.051 1.00 51.44 103 ASN A O 1
ATOM 772 N N . SER A 1 104 ? -14.844 17.836 26.911 1.00 55.38 104 SER A N 1
ATOM 773 C CA . SER A 1 104 ? -15.480 19.147 27.121 1.00 55.38 104 SER A CA 1
ATOM 774 C C . SER A 1 104 ? -14.819 20.070 28.172 1.00 55.38 104 SER A C 1
ATOM 776 O O . SER A 1 104 ? -15.532 20.830 28.824 1.00 55.38 104 SER A O 1
ATOM 778 N N . PHE A 1 105 ? -13.494 20.021 28.359 1.00 58.41 105 PHE A N 1
ATOM 779 C CA . PHE A 1 105 ? -12.748 20.874 29.303 1.00 58.41 105 PHE A CA 1
ATOM 780 C C . PHE A 1 105 ? -11.897 21.981 28.665 1.00 58.41 105 PHE A C 1
ATOM 782 O O . PHE A 1 105 ? -11.358 22.802 29.402 1.00 58.41 105 PHE A O 1
ATOM 789 N N . GLU A 1 106 ? -11.822 22.082 27.339 1.00 66.19 106 GLU A N 1
ATOM 790 C CA . GLU A 1 106 ? -11.227 23.263 26.703 1.00 66.19 106 GLU A CA 1
ATOM 791 C C . GLU A 1 106 ? -12.290 24.368 26.615 1.00 66.19 106 GLU A C 1
ATOM 793 O O . GLU A 1 106 ? -13.292 24.240 25.905 1.00 66.19 106 GLU A O 1
ATOM 798 N N . SER A 1 107 ? -12.125 25.434 27.404 1.00 55.44 107 SER A N 1
ATOM 799 C CA . SER A 1 107 ? -12.970 26.628 27.305 1.00 55.44 107 SER A CA 1
ATOM 800 C C . SER A 1 107 ? -12.732 27.340 25.971 1.00 55.44 107 SER A C 1
ATOM 802 O O . SER A 1 107 ? -11.587 27.397 25.537 1.00 55.44 107 SER A O 1
ATOM 804 N N . GLN A 1 108 ? -13.818 27.876 25.396 1.00 55.25 108 GLN A N 1
ATOM 805 C CA . GLN A 1 108 ? -13.922 28.550 24.087 1.00 55.25 108 GLN A CA 1
ATOM 806 C C . GLN A 1 108 ? -12.685 29.316 23.607 1.00 55.25 108 GLN A C 1
ATOM 808 O O . GLN A 1 108 ? -12.152 30.128 24.398 1.00 55.25 108 GLN A O 1
#

Radius of gyration: 16.94 Å; chains: 1; bounding box: 47×35×47 Å

Foldseek 3Di:
DAQQPPPFDKDKAKDCPPPQNQTKIWIFGADPVGGDPPGDIDIDGPVPGDHNQRWQPDWDWDCPDPAIKIKIKRQQGDDPPPDGRNIDIDIDDRDPPDDDDDDPPDDD

Secondary structure (DSSP, 8-state):
--SSSSSS--EEEE-TTHHHHTBEEEEE---TT---TTSPEEEEE-SSPPTT--BTSSEEEEESSSSEEEEEEETTPPPTTS-TT--EEEEEE---S-SS--STTS--

pLDDT: mean 80.57, std 13.98, range [43.06, 96.62]